Protein AF-A0A183D5G4-F1 (afdb_monomer_lite)

pLDDT: mean 93.51, std 5.03, range [52.97, 98.25]

InterPro domains:
  IPR001079 Galectin, carbohydrate recognition domain [PF00337] (1-53)
  IPR001079 Galectin, carbohydrate recognition domain [PF00337] (61-110)
  IPR001079 Galectin, carbohydrate recognition domain [PS51304] (1-54)
  IPR001079 Galectin, carbohydrate recognition domain [PS51304] (63-111)
  IPR013320 Concanavalin A-like lectin/glucanase domain superfamily [SSF49899] (1-55)
  IPR013320 Concanavalin A-like lectin/glucanase domain superfamily [SSF49899] (58-110)
  IPR044156 Galectin-like [PTHR11346] (1-110)

Organism: NCBI:txid637853

Foldseek 3Di:
DPDDKDWDWDDDQFWIFIDIRNHTDDIGGDPDGPVPDDDDDDDDDDDDPDDDDDDDDADPPHDDADVVRDDDPPDDDDDDDDDDDQKDWDFDAHPVGDTPDIDMDGNVPDD

Radius of gyration: 18.25 Å; chains: 1; bounding box: 45×34×39 Å

Secondary structure (DSSP, 8-state):
------EEEEE-SSEEEEEETTEEEEEEE-SS-GGG-------SS---S-------PPPSS---PPGGGS--TT----------SSB--EEEE-TTS-EEEEE--BGGG--

Sequence (111 aa):
KGEDFDLRIRVHDDKFEIFGNQKEIHVYKTRVNIAAVEYFAVRKDVQLKGVHWGGRYYNLPFETQFPGGYLRAEERVYVYGIPKGDRFEINFLAQNGDILFHFNPRFKEKK

Structure (mmCIF, N/CA/C/O backbone):
data_AF-A0A183D5G4-F1
#
_entry.id   AF-A0A183D5G4-F1
#
loop_
_atom_site.group_PDB
_atom_site.id
_atom_site.type_symbol
_atom_site.label_atom_id
_atom_site.label_alt_id
_atom_site.label_comp_id
_atom_site.label_asym_id
_atom_site.label_entity_id
_atom_site.label_seq_id
_atom_site.pdbx_PDB_ins_code
_atom_site.Cartn_x
_atom_site.Cartn_y
_atom_site.Cartn_z
_atom_site.occupancy
_atom_site.B_iso_or_equiv
_atom_site.auth_seq_id
_atom_site.auth_comp_id
_atom_site.auth_asym_id
_atom_site.auth_atom_id
_atom_site.pdbx_PDB_model_num
ATOM 1 N N . LYS A 1 1 ? -11.380 17.234 15.789 1.00 82.62 1 LYS A N 1
ATOM 2 C CA . LYS A 1 1 ? -12.624 17.128 14.978 1.00 82.62 1 LYS A CA 1
ATOM 3 C C . LYS A 1 1 ? -12.412 17.978 13.736 1.00 82.62 1 LYS A C 1
ATOM 5 O O . LYS A 1 1 ? -11.923 19.081 13.913 1.00 82.62 1 LYS A O 1
ATOM 10 N N . GLY A 1 2 ? -12.745 17.481 12.542 1.00 92.31 2 GLY A N 1
ATOM 11 C CA . GLY A 1 2 ? -12.497 18.191 11.275 1.00 92.31 2 GLY A CA 1
ATOM 12 C C . GLY A 1 2 ? -11.152 17.877 10.607 1.00 92.31 2 GLY A C 1
ATOM 13 O O . GLY A 1 2 ? -10.925 18.338 9.499 1.00 92.31 2 GLY A O 1
ATOM 14 N N . GLU A 1 3 ? -10.303 17.073 11.250 1.00 95.19 3 GLU A N 1
ATOM 15 C CA . GLU A 1 3 ? -9.035 16.610 10.679 1.00 95.19 3 GLU A CA 1
ATOM 16 C C . GLU A 1 3 ? -9.257 15.479 9.673 1.00 95.19 3 GLU A C 1
ATOM 18 O O . GLU A 1 3 ? -10.157 14.647 9.845 1.00 95.19 3 GLU A O 1
ATOM 23 N N . ASP A 1 4 ? -8.384 15.424 8.671 1.00 96.19 4 ASP A N 1
ATOM 24 C CA . ASP A 1 4 ? -8.307 14.303 7.741 1.00 96.19 4 ASP A CA 1
ATOM 25 C C . ASP A 1 4 ? -7.876 13.017 8.459 1.00 96.19 4 ASP A C 1
ATOM 27 O O . ASP A 1 4 ? -7.085 13.031 9.406 1.00 96.19 4 ASP A O 1
ATOM 31 N N . PHE A 1 5 ? -8.368 11.881 7.969 1.00 95.44 5 PHE A N 1
ATOM 32 C CA . PHE A 1 5 ? -7.935 10.568 8.431 1.00 95.44 5 PHE A CA 1
ATOM 33 C C . PHE A 1 5 ? -7.884 9.555 7.284 1.00 95.44 5 PHE A C 1
ATOM 35 O O . PHE A 1 5 ? -8.607 9.664 6.294 1.00 95.44 5 PHE A O 1
ATOM 42 N N . ASP A 1 6 ? -7.040 8.539 7.456 1.00 95.81 6 ASP A N 1
ATOM 43 C CA . ASP A 1 6 ? -6.983 7.327 6.635 1.00 95.81 6 ASP A CA 1
ATOM 44 C C . ASP A 1 6 ? -7.435 6.145 7.501 1.00 95.81 6 ASP A C 1
ATOM 46 O O . ASP A 1 6 ? -6.910 5.931 8.595 1.00 95.81 6 ASP A O 1
ATOM 50 N N . LEU A 1 7 ? -8.432 5.397 7.028 1.00 96.69 7 LEU A N 1
ATOM 51 C CA . LEU A 1 7 ? -8.908 4.173 7.668 1.00 96.69 7 LEU A CA 1
ATOM 52 C C . LEU A 1 7 ? -8.752 3.017 6.684 1.00 96.69 7 LEU A C 1
ATOM 54 O O . LEU A 1 7 ? -9.290 3.066 5.578 1.00 96.69 7 LEU A O 1
ATOM 58 N N . ARG A 1 8 ? -8.055 1.960 7.101 1.00 96.81 8 ARG A N 1
ATOM 59 C CA . ARG A 1 8 ? -7.887 0.738 6.305 1.00 96.81 8 ARG A CA 1
ATOM 60 C C . ARG A 1 8 ? -8.329 -0.463 7.111 1.00 96.81 8 ARG A C 1
ATOM 62 O O . ARG A 1 8 ? -7.995 -0.582 8.285 1.00 96.81 8 ARG A O 1
ATOM 69 N N . ILE A 1 9 ? -9.057 -1.360 6.461 1.00 96.31 9 ILE A N 1
ATOM 70 C CA . ILE A 1 9 ? -9.515 -2.613 7.051 1.00 96.31 9 ILE A CA 1
ATOM 71 C C . ILE A 1 9 ? -9.00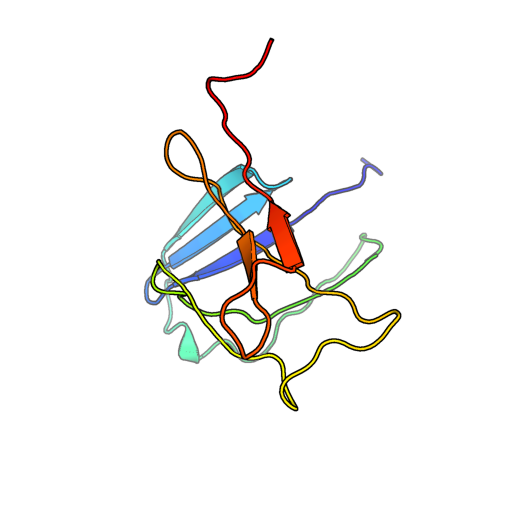4 -3.735 6.156 1.00 96.31 9 ILE A C 1
ATOM 73 O O . ILE A 1 9 ? -9.424 -3.852 5.005 1.00 96.31 9 ILE A O 1
ATOM 77 N N . ARG A 1 10 ? -8.072 -4.540 6.669 1.00 95.81 10 ARG A N 1
ATOM 78 C CA . ARG A 1 10 ? -7.589 -5.744 5.997 1.00 95.81 10 ARG A CA 1
ATOM 79 C C . ARG A 1 10 ? -8.367 -6.947 6.507 1.00 95.81 10 ARG A C 1
ATOM 81 O O . ARG A 1 10 ? -8.496 -7.161 7.709 1.00 95.81 10 ARG A O 1
ATOM 88 N N . VAL A 1 11 ? -8.885 -7.713 5.563 1.00 94.81 11 VAL A N 1
ATOM 89 C CA . VAL A 1 11 ? -9.766 -8.854 5.792 1.00 94.81 11 VAL A CA 1
ATOM 90 C C . VAL A 1 11 ? -8.922 -10.134 5.787 1.00 94.81 11 VAL A C 1
ATOM 92 O O . VAL A 1 11 ? -8.175 -10.373 4.838 1.00 94.81 11 VAL A O 1
ATOM 95 N N . HIS A 1 12 ? -9.028 -10.933 6.848 1.00 94.56 12 HIS A N 1
ATOM 96 C CA . HIS A 1 12 ? -8.448 -12.273 6.980 1.00 94.56 12 HIS A CA 1
ATOM 97 C C . HIS A 1 12 ? -9.563 -13.281 7.266 1.00 94.56 12 HIS A C 1
ATOM 99 O O . HIS A 1 12 ? -10.656 -12.885 7.653 1.00 94.56 12 HIS A O 1
ATOM 105 N N . ASP A 1 13 ? -9.272 -14.574 7.158 1.00 92.00 13 ASP A N 1
ATOM 106 C CA . ASP A 1 13 ? -10.282 -15.627 7.324 1.00 92.00 13 ASP A CA 1
ATOM 107 C C . ASP A 1 13 ? -10.967 -15.608 8.707 1.00 92.00 13 ASP A C 1
ATOM 109 O O . ASP A 1 13 ? -12.142 -15.953 8.813 1.00 92.00 13 ASP A O 1
ATOM 113 N N . ASP A 1 14 ? -10.259 -15.172 9.757 1.00 93.88 14 ASP A N 1
ATOM 114 C CA . ASP A 1 14 ? -10.721 -15.192 11.152 1.00 93.88 14 ASP A CA 1
ATOM 115 C C . ASP A 1 14 ? -10.737 -13.813 11.843 1.00 93.88 14 ASP A C 1
ATOM 117 O O . ASP A 1 14 ? -11.098 -13.694 13.024 1.00 93.88 14 ASP A O 1
ATOM 121 N N . LYS A 1 15 ? -10.319 -12.749 11.148 1.00 95.56 15 LYS A N 1
ATOM 122 C CA . LYS A 1 15 ? -10.157 -11.417 11.748 1.00 95.56 15 LYS A CA 1
ATOM 123 C C . LYS A 1 15 ? -10.150 -10.277 10.732 1.00 95.56 15 LYS A C 1
ATOM 125 O O . LYS A 1 15 ? -9.866 -10.449 9.551 1.00 95.56 15 LYS A O 1
ATOM 130 N N . PHE A 1 16 ? -10.358 -9.072 11.247 1.00 96.44 16 PHE A N 1
ATOM 131 C CA . PHE A 1 16 ? -10.075 -7.818 10.566 1.00 96.44 16 PHE A CA 1
ATOM 132 C C . PHE A 1 16 ? -8.912 -7.110 11.262 1.00 96.44 16 PHE A C 1
ATOM 134 O O . PHE A 1 16 ? -8.966 -6.878 12.471 1.00 96.44 16 PHE A O 1
ATOM 141 N N . GLU A 1 17 ? -7.883 -6.738 10.508 1.00 97.25 17 GLU A N 1
ATOM 142 C CA . GLU A 1 17 ? -6.843 -5.814 10.969 1.00 97.25 17 GLU A CA 1
ATOM 143 C C . GLU A 1 17 ? -7.249 -4.391 10.574 1.00 97.25 17 GLU A C 1
ATOM 145 O O . GLU A 1 17 ? -7.526 -4.114 9.405 1.00 97.25 17 GLU A O 1
ATOM 150 N N . ILE A 1 18 ? -7.323 -3.491 11.552 1.00 97.81 18 ILE A N 1
ATOM 151 C CA . ILE A 1 18 ? -7.801 -2.121 11.372 1.00 97.81 18 ILE A CA 1
ATOM 152 C C . ILE A 1 18 ? -6.636 -1.164 11.596 1.00 97.81 18 ILE A C 1
ATOM 154 O O . ILE A 1 18 ? -6.000 -1.162 12.655 1.00 97.81 18 ILE A O 1
ATOM 158 N N . PHE A 1 19 ? -6.396 -0.314 10.603 1.00 97.69 19 PHE A N 1
ATOM 159 C CA . PHE A 1 19 ? -5.339 0.685 10.606 1.00 97.69 19 PHE A CA 1
ATOM 160 C C . PHE A 1 19 ? -5.948 2.081 10.561 1.00 97.69 19 PHE A C 1
ATOM 162 O O . PHE A 1 19 ? -6.784 2.367 9.705 1.00 97.69 19 PHE A O 1
ATOM 169 N N . GLY A 1 20 ? -5.501 2.946 11.467 1.00 97.31 20 GLY A N 1
ATOM 170 C CA . GLY A 1 20 ? -5.776 4.377 11.447 1.00 97.31 20 GLY A CA 1
ATOM 171 C C . GLY A 1 20 ? -4.492 5.124 11.116 1.00 97.31 20 GLY A C 1
ATOM 172 O O . GLY A 1 20 ? -3.470 4.904 11.768 1.00 97.31 20 GLY A O 1
ATOM 173 N N . ASN A 1 21 ? -4.526 5.988 10.103 1.00 95.69 21 ASN A N 1
ATOM 174 C CA . ASN A 1 21 ? -3.368 6.752 9.632 1.00 95.69 21 ASN A CA 1
ATOM 175 C C . ASN A 1 21 ? -2.137 5.857 9.402 1.00 95.69 21 ASN A C 1
ATOM 177 O O . ASN A 1 21 ? -1.040 6.140 9.879 1.00 95.69 21 ASN A O 1
ATOM 181 N N . GLN A 1 22 ? -2.344 4.743 8.688 1.00 93.38 22 GLN A N 1
ATOM 182 C CA . GLN A 1 22 ? -1.329 3.726 8.365 1.00 93.38 22 GLN A CA 1
ATOM 183 C C . GLN A 1 22 ? -0.702 2.975 9.557 1.00 93.38 22 GLN A C 1
ATOM 185 O O . GLN A 1 22 ? 0.214 2.176 9.358 1.00 93.38 22 GLN A O 1
ATOM 190 N N . LYS A 1 23 ? -1.199 3.166 10.783 1.00 94.62 23 LYS A N 1
ATOM 191 C CA . LYS A 1 23 ? -0.770 2.428 11.978 1.00 94.62 23 LYS A CA 1
ATOM 192 C C . LYS A 1 23 ? -1.860 1.457 12.414 1.00 94.62 23 LYS A C 1
ATOM 194 O O . LYS A 1 23 ? -3.029 1.828 12.434 1.00 94.62 23 LYS A O 1
ATOM 199 N N . GLU A 1 24 ? -1.487 0.233 12.783 1.00 96.12 24 GLU A N 1
ATOM 200 C CA . GLU A 1 24 ? -2.439 -0.717 13.368 1.00 96.12 24 GLU A CA 1
ATOM 201 C C . GLU A 1 24 ? -2.999 -0.136 14.672 1.00 96.12 24 GLU A C 1
ATOM 203 O O . GLU A 1 24 ? -2.244 0.274 15.558 1.00 96.12 24 GLU A O 1
ATOM 208 N N . ILE A 1 25 ? -4.326 -0.068 14.761 1.00 98.12 25 ILE A N 1
ATOM 209 C CA . ILE A 1 25 ? -5.037 0.433 15.942 1.00 98.12 25 ILE A CA 1
ATOM 210 C C . ILE A 1 25 ? -5.887 -0.649 16.599 1.00 98.12 25 ILE A C 1
ATOM 212 O O . ILE A 1 25 ? -6.205 -0.532 17.782 1.00 98.12 25 ILE A O 1
ATOM 216 N N . HIS A 1 26 ? -6.280 -1.687 15.854 1.00 98.25 26 HIS A N 1
ATOM 217 C CA . HIS A 1 26 ? -7.103 -2.756 16.397 1.00 98.25 26 HIS A CA 1
ATOM 218 C C . HIS A 1 26 ? -7.073 -4.030 15.548 1.00 98.25 26 HIS A C 1
ATOM 220 O O . HIS A 1 26 ? -6.934 -3.977 14.328 1.00 98.25 26 HIS A O 1
ATOM 226 N N . VAL A 1 27 ? -7.313 -5.165 16.207 1.00 98.12 27 VAL A N 1
ATOM 227 C CA . VAL A 1 27 ? -7.575 -6.458 15.572 1.00 98.12 27 VAL A CA 1
ATOM 228 C C . VAL A 1 27 ? -8.915 -6.982 16.079 1.00 98.12 27 VAL A C 1
ATOM 230 O O . VAL A 1 27 ? -9.072 -7.252 17.270 1.00 98.12 27 VAL A O 1
ATOM 233 N N . TYR A 1 28 ? -9.878 -7.145 15.174 1.00 96.81 28 TYR A N 1
ATOM 234 C CA . TYR A 1 28 ? -11.220 -7.627 15.493 1.00 96.81 28 TYR A CA 1
ATOM 235 C C . TYR A 1 28 ? -11.399 -9.069 15.016 1.00 96.81 28 TYR A C 1
ATOM 237 O O . TYR A 1 28 ? -11.447 -9.318 13.815 1.00 96.81 28 TYR A O 1
ATOM 245 N N . LYS A 1 29 ? -11.534 -10.024 15.943 1.00 96.75 29 LYS A N 1
ATOM 246 C CA . LYS A 1 29 ? -11.853 -11.422 15.603 1.00 96.75 29 LYS A CA 1
ATOM 247 C C . LYS A 1 29 ? -13.271 -11.532 15.050 1.00 96.75 29 LYS A C 1
ATOM 249 O O . LYS A 1 29 ? -14.213 -11.011 15.652 1.00 96.75 29 LYS A O 1
ATOM 254 N N . THR A 1 30 ? -13.429 -12.224 13.929 1.00 92.69 30 THR A N 1
ATOM 255 C CA . THR A 1 30 ? -14.734 -12.419 13.293 1.00 92.69 30 THR A CA 1
ATOM 256 C C . THR A 1 30 ? -15.649 -13.240 14.195 1.00 92.69 30 THR A C 1
ATOM 258 O O . THR A 1 30 ? -15.229 -14.229 14.791 1.00 92.69 30 THR A O 1
ATOM 261 N N . ARG A 1 31 ? -16.921 -12.843 14.278 1.00 92.44 31 ARG A N 1
ATOM 262 C CA . ARG A 1 31 ? -17.964 -13.574 15.025 1.00 92.44 31 ARG A CA 1
ATOM 263 C C . ARG A 1 31 ? -18.933 -14.327 14.113 1.00 92.44 31 ARG A C 1
ATOM 265 O O . ARG A 1 31 ? -19.790 -15.056 14.595 1.00 92.44 31 ARG A O 1
ATOM 272 N N . VAL A 1 32 ? -18.809 -14.104 12.810 1.00 89.62 32 VAL A N 1
ATOM 273 C CA . VAL A 1 32 ? -19.623 -14.680 11.739 1.00 89.62 32 VAL A CA 1
ATOM 274 C C . VAL A 1 32 ? -18.707 -15.028 10.572 1.00 89.62 32 VAL A C 1
ATOM 276 O O . VAL A 1 32 ? -17.583 -14.528 10.507 1.00 89.62 32 VAL A O 1
ATOM 279 N N . ASN A 1 33 ? -19.190 -15.860 9.649 1.00 90.56 33 ASN A N 1
ATOM 280 C CA . ASN A 1 33 ? -18.461 -16.167 8.423 1.00 90.56 33 ASN A CA 1
ATOM 281 C C . ASN A 1 33 ? -18.230 -14.885 7.611 1.00 90.56 33 ASN A C 1
ATOM 283 O O . ASN A 1 33 ? -19.180 -14.196 7.239 1.00 90.56 33 ASN A O 1
ATOM 287 N N . ILE A 1 34 ? -16.968 -14.585 7.319 1.00 88.81 34 ILE A N 1
ATOM 288 C CA . ILE A 1 34 ? -16.579 -13.371 6.606 1.00 88.81 34 ILE A CA 1
ATOM 289 C C . ILE A 1 34 ? -17.055 -13.352 5.153 1.00 88.81 34 ILE A C 1
ATOM 291 O O . ILE A 1 34 ? -17.318 -12.283 4.610 1.00 88.81 34 ILE A O 1
ATOM 295 N N . ALA A 1 35 ? -17.257 -14.530 4.556 1.00 88.38 35 ALA A N 1
ATOM 296 C CA . ALA A 1 35 ? -17.819 -14.666 3.217 1.00 88.38 35 ALA A CA 1
ATOM 297 C C . ALA A 1 35 ? -19.273 -14.165 3.124 1.00 88.38 35 ALA A C 1
ATOM 299 O O . ALA A 1 35 ? -19.769 -13.957 2.025 1.00 88.38 35 ALA A O 1
ATOM 300 N N . ALA A 1 36 ? -19.951 -13.952 4.259 1.00 89.75 36 ALA A N 1
ATOM 301 C CA . ALA A 1 36 ? -21.294 -13.377 4.296 1.00 89.75 36 ALA A CA 1
ATOM 302 C C . ALA A 1 36 ? -21.307 -11.836 4.190 1.00 89.75 36 ALA A C 1
ATOM 304 O O . ALA A 1 36 ? -22.379 -11.233 4.178 1.00 89.75 36 ALA A O 1
ATOM 305 N N . VAL A 1 37 ? -20.145 -11.171 4.163 1.00 89.00 37 VAL A N 1
ATOM 306 C CA . VAL A 1 37 ? -20.065 -9.711 4.009 1.00 89.00 37 VAL A CA 1
ATOM 307 C C . VAL A 1 37 ? -20.205 -9.342 2.532 1.00 89.00 37 VAL A C 1
ATOM 309 O O . VAL A 1 37 ? -19.265 -9.491 1.760 1.00 89.00 37 VAL A O 1
ATOM 312 N N . GLU A 1 38 ? -21.369 -8.816 2.148 1.00 90.94 38 GLU A N 1
ATOM 313 C CA . GLU A 1 38 ? -21.666 -8.445 0.752 1.00 90.94 38 GLU A CA 1
ATOM 314 C C . GLU A 1 38 ? -21.548 -6.941 0.469 1.00 90.94 38 GLU A C 1
ATOM 316 O O . GLU A 1 38 ? -21.253 -6.531 -0.652 1.00 90.94 38 GLU A O 1
ATOM 321 N N . TYR A 1 39 ? -21.769 -6.101 1.482 1.00 91.62 39 TYR A N 1
ATOM 322 C CA . TYR A 1 39 ? -21.819 -4.650 1.319 1.00 91.62 39 TYR A CA 1
ATOM 323 C C . TYR A 1 39 ? -21.049 -3.945 2.426 1.00 91.62 39 TYR A C 1
ATOM 325 O O . TYR A 1 39 ? -21.030 -4.372 3.581 1.00 91.62 39 TYR A O 1
ATOM 333 N N . PHE A 1 40 ? -20.481 -2.796 2.079 1.00 90.62 40 PHE A N 1
ATOM 334 C CA . PHE A 1 40 ? -19.929 -1.840 3.027 1.00 90.62 40 PHE A CA 1
ATOM 335 C C . PHE A 1 40 ? -20.650 -0.503 2.845 1.00 90.62 40 PHE A C 1
ATOM 337 O O . PHE A 1 40 ? -20.996 -0.113 1.731 1.00 90.62 40 PHE A O 1
ATOM 344 N N . ALA A 1 41 ? -20.890 0.201 3.949 1.00 93.06 41 ALA A N 1
ATOM 345 C CA . ALA A 1 41 ? -21.529 1.506 3.926 1.00 93.06 41 ALA A CA 1
ATOM 346 C C . ALA A 1 41 ? -20.813 2.459 4.880 1.00 93.06 41 ALA A C 1
ATOM 348 O O . ALA A 1 41 ? -20.592 2.135 6.047 1.00 93.06 41 ALA A O 1
ATOM 349 N N . VAL A 1 42 ? -20.528 3.665 4.394 1.00 93.25 42 VAL A N 1
ATOM 350 C CA . VAL A 1 42 ? -20.131 4.805 5.223 1.00 93.25 42 VAL A CA 1
ATOM 351 C C . VAL A 1 42 ? -21.352 5.691 5.406 1.00 93.25 42 VAL A C 1
ATOM 353 O O . VAL A 1 42 ? -22.077 5.963 4.451 1.00 93.25 42 VAL A O 1
ATOM 356 N N . ARG A 1 43 ? -21.618 6.109 6.642 1.00 92.62 43 ARG A N 1
ATOM 357 C CA . ARG A 1 43 ? -22.797 6.908 6.989 1.00 92.62 43 ARG A CA 1
ATOM 358 C C . ARG A 1 43 ? -22.400 8.041 7.927 1.00 92.62 43 ARG A C 1
ATOM 360 O O . ARG A 1 43 ? -21.446 7.891 8.688 1.00 92.62 43 ARG A O 1
ATOM 367 N N . LYS A 1 44 ? -23.231 9.087 7.954 1.00 93.44 44 LYS A N 1
ATOM 368 C CA . LYS A 1 44 ? -23.118 10.263 8.836 1.00 93.44 44 LYS A CA 1
ATOM 369 C C . LYS A 1 44 ? -21.931 11.170 8.481 1.00 93.44 44 LYS A C 1
ATOM 371 O O . LYS A 1 44 ? -21.548 11.255 7.319 1.00 93.44 44 LYS A O 1
ATOM 376 N N . ASP A 1 45 ? -21.424 11.890 9.478 1.00 93.38 45 ASP A N 1
ATOM 377 C CA . ASP A 1 45 ? -20.600 13.089 9.343 1.00 93.38 45 ASP A CA 1
ATOM 378 C C . ASP A 1 45 ? -19.154 12.776 8.933 1.00 93.38 45 ASP A C 1
ATOM 380 O O . ASP A 1 45 ? -18.224 12.828 9.738 1.00 93.38 45 ASP A O 1
ATOM 384 N N . VAL A 1 46 ? -18.967 12.445 7.657 1.00 93.75 46 VAL A N 1
ATOM 385 C CA . VAL A 1 46 ? -17.654 12.296 7.029 1.00 93.75 46 VAL A CA 1
ATOM 386 C C . VAL A 1 46 ? -17.708 12.755 5.577 1.00 93.75 46 VAL A C 1
ATOM 388 O O . VAL A 1 46 ? -18.600 12.380 4.818 1.00 93.75 46 VAL A O 1
ATOM 391 N N . GLN A 1 47 ? -16.721 13.550 5.174 1.00 94.62 47 GLN A N 1
ATOM 392 C CA . GLN A 1 47 ? -16.488 13.859 3.771 1.00 94.62 47 GLN A CA 1
ATOM 393 C C . GLN A 1 47 ? -15.510 12.832 3.197 1.00 94.62 47 GLN A C 1
ATOM 395 O O . GLN A 1 47 ? -14.345 12.785 3.587 1.00 94.62 47 GLN A O 1
ATOM 400 N N . LEU A 1 48 ? -15.979 11.994 2.273 1.00 93.75 48 LEU A N 1
ATOM 401 C CA . LEU A 1 48 ? -15.131 10.999 1.620 1.00 93.75 48 LEU A CA 1
ATOM 402 C C . LEU A 1 48 ? -14.311 11.641 0.499 1.00 93.75 48 LEU A C 1
ATOM 404 O O . LEU A 1 48 ? -14.870 12.182 -0.451 1.00 93.75 48 LEU A O 1
ATOM 408 N N . LYS A 1 49 ? -12.982 11.539 0.596 1.00 94.69 49 LYS A N 1
ATOM 409 C CA . LYS A 1 49 ? -12.050 11.938 -0.477 1.00 94.69 49 LYS A CA 1
ATOM 410 C C . LYS A 1 49 ? -11.741 10.797 -1.447 1.00 94.69 49 LYS A C 1
ATOM 412 O O . LYS A 1 49 ? -11.409 11.042 -2.600 1.00 94.69 49 LYS A O 1
ATOM 417 N N . GLY A 1 50 ? -11.853 9.555 -0.989 1.00 93.31 50 GLY A N 1
ATOM 418 C CA . GLY A 1 50 ? -11.617 8.375 -1.807 1.00 93.31 50 GLY A CA 1
ATOM 419 C C . GLY A 1 50 ? -11.999 7.103 -1.069 1.00 93.31 50 GLY A C 1
ATOM 420 O O . GLY A 1 50 ? -11.885 7.021 0.153 1.00 93.31 50 GLY A O 1
ATOM 421 N N . VAL A 1 51 ? -12.462 6.117 -1.830 1.00 94.25 51 VAL A N 1
ATOM 422 C CA . VAL A 1 51 ? -12.733 4.759 -1.362 1.00 94.25 51 VAL A CA 1
ATOM 423 C C . VAL A 1 51 ? -12.116 3.809 -2.376 1.00 94.25 51 VAL A C 1
ATOM 425 O O . VAL A 1 51 ? -12.314 3.967 -3.577 1.00 94.25 51 VAL A O 1
ATOM 428 N N . HIS A 1 52 ? -11.358 2.835 -1.889 1.00 94.25 52 HIS A N 1
ATOM 429 C CA . HIS A 1 52 ? -10.747 1.799 -2.707 1.00 94.25 52 HIS A CA 1
ATOM 430 C C . HIS A 1 52 ? -10.797 0.479 -1.942 1.00 94.25 52 HIS A C 1
ATOM 432 O O . HIS A 1 52 ? -10.510 0.442 -0.745 1.00 94.25 52 HIS A O 1
ATOM 438 N N . TRP A 1 53 ? -11.140 -0.602 -2.633 1.00 93.62 53 TRP A N 1
ATOM 439 C CA . TRP A 1 53 ? -11.099 -1.960 -2.105 1.00 93.62 53 TRP A CA 1
ATOM 440 C C . TRP A 1 53 ? -10.455 -2.884 -3.134 1.00 93.62 53 TRP A C 1
ATOM 442 O O . TRP A 1 53 ? -10.502 -2.632 -4.335 1.00 93.62 53 TRP A O 1
ATOM 452 N N . GLY A 1 54 ? -9.845 -3.961 -2.655 1.00 93.19 54 GLY A N 1
ATOM 453 C CA . GLY A 1 54 ? -9.150 -4.928 -3.490 1.00 93.19 54 GLY A CA 1
ATOM 454 C C . GLY A 1 54 ? -7.848 -5.371 -2.844 1.00 93.19 54 GLY A C 1
ATOM 455 O O . GLY A 1 54 ? -7.672 -5.287 -1.627 1.00 93.19 54 GLY A O 1
ATOM 456 N N . GLY A 1 55 ? -6.924 -5.829 -3.681 1.00 91.12 55 GLY A N 1
ATOM 457 C CA . GLY A 1 55 ? -5.706 -6.479 -3.224 1.00 91.12 55 GLY A CA 1
ATOM 458 C C . GLY A 1 55 ? -5.944 -7.933 -2.821 1.00 91.12 55 GLY A C 1
ATOM 459 O O . GLY A 1 55 ? -7.055 -8.456 -2.849 1.00 91.12 55 GLY A O 1
ATOM 460 N N . ARG A 1 56 ? -4.846 -8.608 -2.498 1.00 93.50 56 ARG A N 1
ATOM 461 C CA . ARG A 1 56 ? -4.806 -10.016 -2.101 1.00 93.50 56 ARG A CA 1
ATOM 462 C C . ARG A 1 56 ? -3.572 -10.263 -1.243 1.00 93.50 56 ARG A C 1
ATOM 464 O O . ARG A 1 56 ? -2.775 -9.353 -1.007 1.00 93.50 56 ARG A O 1
ATOM 471 N N . TYR A 1 57 ? -3.375 -11.501 -0.807 1.00 93.94 57 TYR A N 1
ATOM 472 C CA . TYR A 1 57 ? -2.066 -11.917 -0.320 1.00 93.94 57 TYR A CA 1
ATOM 473 C C . TYR A 1 57 ? -1.090 -12.002 -1.493 1.00 93.94 57 TYR A C 1
ATOM 475 O O . TYR A 1 57 ? -1.283 -12.783 -2.423 1.00 93.94 57 TYR A O 1
ATOM 483 N N . TYR A 1 58 ? -0.059 -11.163 -1.452 1.00 94.12 58 TYR A N 1
ATOM 484 C CA . TYR A 1 58 ? 1.063 -11.218 -2.380 1.00 94.12 58 TYR A CA 1
ATOM 485 C C . TYR A 1 58 ? 2.200 -11.983 -1.710 1.00 94.12 58 TYR A C 1
ATOM 487 O O . TYR A 1 58 ? 2.697 -11.564 -0.663 1.00 94.12 58 TYR A O 1
ATOM 495 N N . ASN A 1 59 ? 2.592 -13.106 -2.308 1.00 94.38 59 ASN A N 1
ATOM 496 C CA . ASN A 1 59 ? 3.794 -13.822 -1.900 1.00 94.38 59 ASN A CA 1
ATOM 497 C C . ASN A 1 59 ? 5.009 -13.039 -2.393 1.00 94.38 59 ASN A C 1
ATOM 499 O O . ASN A 1 59 ? 5.033 -12.611 -3.544 1.00 94.38 59 ASN A O 1
ATOM 503 N N . LEU A 1 60 ? 5.978 -12.820 -1.504 1.00 93.69 60 LEU A N 1
ATOM 504 C CA . LEU A 1 60 ? 7.218 -12.121 -1.823 1.00 93.69 60 LEU A CA 1
ATOM 505 C C . LEU A 1 60 ? 8.358 -13.139 -2.024 1.00 93.69 60 LEU A C 1
ATOM 507 O O . LEU A 1 60 ? 8.425 -14.094 -1.247 1.00 93.69 60 LEU A O 1
ATOM 511 N N . PRO A 1 61 ? 9.264 -12.931 -3.001 1.00 95.56 61 PRO A N 1
ATOM 512 C CA . PRO A 1 61 ? 9.258 -11.840 -3.981 1.00 95.56 61 PRO A CA 1
ATOM 513 C C . PRO A 1 61 ? 8.071 -11.947 -4.950 1.00 95.56 61 PRO A C 1
ATOM 515 O O . PRO A 1 61 ? 7.644 -13.042 -5.305 1.00 95.56 61 PRO A O 1
ATOM 518 N N . PHE A 1 62 ? 7.516 -10.794 -5.328 1.00 95.44 62 PHE A N 1
ATOM 519 C CA . PHE A 1 62 ? 6.383 -10.711 -6.245 1.00 95.44 62 PHE A CA 1
ATOM 520 C C . PHE A 1 62 ? 6.848 -10.144 -7.582 1.00 95.44 62 PHE A C 1
ATOM 522 O O . PHE A 1 62 ? 7.445 -9.070 -7.620 1.00 95.44 62 PHE A O 1
ATOM 529 N N . GLU A 1 63 ? 6.512 -10.840 -8.662 1.00 95.44 63 GLU A N 1
ATOM 530 C CA . GLU A 1 63 ? 6.786 -10.421 -10.031 1.00 95.44 63 GLU A CA 1
ATOM 531 C C . GLU A 1 63 ? 5.525 -10.600 -10.881 1.00 95.44 63 GLU A C 1
ATOM 533 O O . GLU A 1 63 ? 4.782 -11.572 -10.730 1.00 95.44 63 GLU A O 1
ATOM 538 N N . THR A 1 64 ? 5.255 -9.630 -11.752 1.00 94.50 64 THR A N 1
ATOM 539 C CA . THR A 1 64 ? 4.144 -9.676 -12.705 1.00 94.50 64 THR A CA 1
ATOM 540 C C . THR A 1 64 ? 4.449 -8.789 -13.903 1.00 94.50 64 THR A C 1
ATOM 542 O O . THR A 1 64 ? 5.152 -7.788 -13.780 1.00 94.50 64 THR A O 1
ATOM 545 N N . GLN A 1 65 ? 3.859 -9.115 -15.051 1.00 94.25 65 GLN A N 1
ATOM 546 C CA . GLN A 1 65 ? 3.856 -8.230 -16.213 1.00 94.25 65 GLN A CA 1
ATOM 547 C C . GLN A 1 65 ? 2.766 -7.161 -16.072 1.00 94.25 65 GLN A C 1
ATOM 549 O O . GLN A 1 65 ? 1.721 -7.406 -15.459 1.00 94.25 65 GLN A O 1
ATOM 554 N N . PHE A 1 66 ? 2.991 -5.990 -16.669 1.00 93.00 66 PHE A N 1
ATOM 555 C CA . PHE A 1 66 ? 1.924 -5.013 -16.877 1.00 93.00 66 PHE A CA 1
ATOM 556 C C . PHE A 1 66 ? 0.888 -5.571 -17.862 1.00 93.00 66 PHE A C 1
ATOM 558 O O . PHE A 1 66 ? 1.267 -6.281 -18.800 1.00 93.00 66 PHE A O 1
ATOM 565 N N . P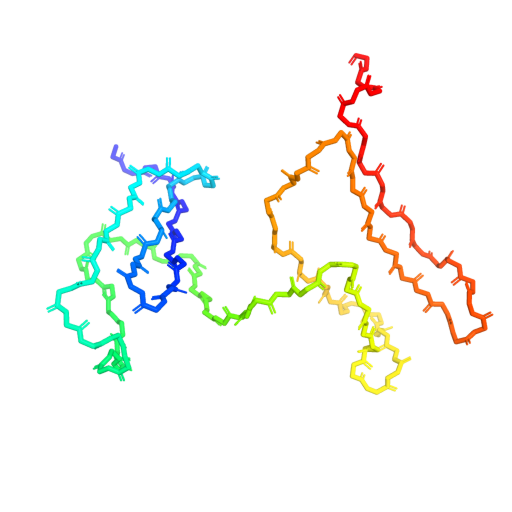RO A 1 67 ? -0.409 -5.259 -17.702 1.00 90.94 67 PRO A N 1
ATOM 566 C CA . PRO A 1 67 ? -1.411 -5.588 -18.710 1.00 90.94 67 PRO A CA 1
ATOM 567 C C . PRO A 1 67 ? -0.988 -5.074 -20.096 1.00 90.94 67 PRO A C 1
ATOM 569 O O . PRO A 1 67 ? -0.680 -3.901 -20.263 1.00 90.94 67 PRO A O 1
ATOM 572 N N . GLY A 1 68 ? -0.932 -5.963 -21.090 1.00 90.94 68 GLY A N 1
ATOM 573 C CA . GLY A 1 68 ? -0.451 -5.628 -22.438 1.00 90.94 68 GLY A CA 1
ATOM 574 C C . GLY A 1 68 ? 1.075 -5.588 -22.601 1.00 90.94 68 GLY A C 1
ATOM 575 O O . GLY A 1 68 ? 1.545 -5.407 -23.718 1.00 90.94 68 GLY A O 1
ATOM 576 N N . GLY A 1 69 ? 1.846 -5.805 -21.532 1.00 92.25 69 GLY A N 1
ATOM 577 C CA . GLY A 1 69 ? 3.306 -5.925 -21.565 1.00 92.25 69 GLY A CA 1
ATOM 578 C C . GLY A 1 69 ? 4.078 -4.605 -21.474 1.00 92.25 69 GLY A C 1
ATOM 579 O O . GLY A 1 69 ? 5.295 -4.617 -21.639 1.00 92.25 69 GLY A O 1
ATOM 580 N N . TYR A 1 70 ? 3.407 -3.478 -21.222 1.00 91.94 70 TYR A N 1
ATOM 581 C CA . TYR A 1 70 ? 4.029 -2.155 -21.109 1.00 91.94 70 TYR A CA 1
ATOM 582 C C . TYR A 1 70 ? 3.235 -1.236 -20.174 1.00 91.94 70 TYR A C 1
ATOM 584 O O . TYR A 1 70 ? 2.066 -1.487 -19.897 1.00 91.94 70 TYR A O 1
ATOM 592 N N . LEU A 1 71 ? 3.885 -0.168 -19.711 1.00 93.00 71 LEU A N 1
ATOM 593 C CA . LEU A 1 71 ? 3.262 0.958 -19.016 1.00 93.00 71 LEU A CA 1
ATOM 594 C C . LEU A 1 71 ? 3.277 2.161 -19.966 1.00 93.00 71 LEU A C 1
ATOM 596 O O . LEU A 1 71 ? 4.332 2.509 -20.502 1.00 93.00 71 LEU A O 1
ATOM 600 N N . ARG A 1 72 ? 2.123 2.776 -20.219 1.00 91.75 72 ARG A N 1
ATOM 601 C CA . ARG A 1 72 ? 2.016 3.952 -21.096 1.00 91.75 72 ARG A CA 1
ATOM 602 C C . ARG A 1 72 ? 2.441 5.218 -20.364 1.00 91.75 72 ARG A C 1
ATOM 604 O O . ARG A 1 72 ? 2.439 5.285 -19.135 1.00 91.75 72 ARG A O 1
ATOM 611 N N . ALA A 1 73 ? 2.759 6.254 -21.139 1.00 92.56 73 ALA A N 1
ATOM 612 C CA . ALA A 1 73 ? 2.882 7.596 -20.587 1.00 92.56 73 ALA A CA 1
ATOM 613 C C . ALA A 1 73 ? 1.608 7.952 -19.800 1.00 92.56 73 ALA A C 1
ATOM 615 O O . ALA A 1 73 ? 0.506 7.596 -20.214 1.00 92.56 73 ALA A O 1
ATOM 616 N N . GLU A 1 74 ? 1.788 8.636 -18.669 1.00 93.88 74 GLU A N 1
ATOM 617 C CA . GLU A 1 74 ? 0.724 9.086 -17.753 1.00 93.88 74 GLU A CA 1
ATOM 618 C C . GLU A 1 74 ? 0.009 7.990 -16.939 1.00 93.88 74 GLU A C 1
ATOM 620 O O . GLU A 1 74 ? -0.711 8.317 -15.989 1.00 93.88 74 GLU A O 1
ATOM 625 N N . GLU A 1 75 ? 0.247 6.704 -17.217 1.00 94.56 75 GLU A N 1
ATOM 626 C CA . GLU A 1 75 ? -0.242 5.620 -16.363 1.00 94.56 75 GLU A CA 1
ATOM 627 C C . GLU A 1 75 ? 0.482 5.599 -15.012 1.00 94.56 75 GLU A C 1
ATOM 629 O O . GLU A 1 75 ? 1.642 5.995 -14.868 1.00 94.56 75 GLU A O 1
ATOM 634 N N . ARG A 1 76 ? -0.233 5.141 -13.980 1.00 93.94 76 ARG A N 1
ATOM 635 C CA . ARG A 1 76 ? 0.238 5.157 -12.593 1.00 93.94 76 ARG A CA 1
ATOM 636 C C . ARG A 1 76 ? 0.196 3.762 -12.001 1.00 93.94 76 ARG A C 1
ATOM 638 O O . ARG A 1 76 ? -0.803 3.058 -12.117 1.00 93.94 76 ARG A O 1
ATOM 645 N N . VAL A 1 77 ? 1.261 3.411 -11.292 1.00 94.56 77 VAL A N 1
ATOM 646 C CA . VAL A 1 77 ? 1.353 2.171 -10.521 1.00 94.56 77 VAL A CA 1
ATOM 647 C C . VAL A 1 77 ? 1.235 2.519 -9.043 1.00 94.56 77 VAL A C 1
ATOM 649 O O . VAL A 1 77 ? 2.055 3.260 -8.504 1.00 94.56 77 VAL A O 1
ATOM 652 N N . TYR A 1 78 ? 0.211 1.980 -8.385 1.00 94.19 78 TYR A N 1
ATOM 653 C CA . TYR A 1 78 ? 0.006 2.140 -6.948 1.00 94.19 78 TYR A CA 1
ATOM 654 C C . TYR A 1 78 ? 0.443 0.869 -6.223 1.00 94.19 78 TYR A C 1
ATOM 656 O O . TYR A 1 78 ? -0.107 -0.206 -6.456 1.00 94.19 78 TYR A O 1
ATOM 664 N N . VAL A 1 79 ? 1.423 0.995 -5.326 1.00 94.25 79 VAL A N 1
ATOM 665 C CA . VAL A 1 79 ? 1.899 -0.108 -4.483 1.00 94.25 79 VAL A CA 1
ATOM 666 C C . VAL A 1 79 ? 1.581 0.211 -3.027 1.00 94.25 79 VAL A C 1
ATOM 668 O O . VAL A 1 79 ? 2.075 1.191 -2.474 1.00 94.25 79 VAL A O 1
ATOM 671 N N . TYR A 1 80 ? 0.759 -0.632 -2.402 1.00 93.06 80 TYR A N 1
ATOM 672 C CA . TYR A 1 80 ? 0.421 -0.539 -0.984 1.00 93.06 80 TYR A CA 1
ATOM 673 C C . TYR A 1 80 ? 1.100 -1.678 -0.227 1.00 93.06 80 TYR A C 1
ATOM 675 O O . TYR A 1 80 ? 0.880 -2.850 -0.527 1.00 93.06 80 TYR A O 1
ATOM 683 N N . GLY A 1 81 ? 1.904 -1.344 0.778 1.00 91.44 81 GLY A N 1
ATOM 684 C CA . GLY A 1 81 ? 2.602 -2.336 1.585 1.00 91.44 81 GLY A CA 1
ATOM 685 C C . GLY A 1 81 ? 3.082 -1.765 2.910 1.00 91.44 81 GLY A C 1
ATOM 686 O O . GLY A 1 81 ? 3.199 -0.552 3.072 1.00 91.44 81 GLY A O 1
ATOM 687 N N . ILE A 1 82 ? 3.355 -2.661 3.856 1.00 91.19 82 ILE A N 1
ATOM 688 C CA . ILE A 1 82 ? 4.019 -2.334 5.118 1.00 91.19 82 ILE A CA 1
ATOM 689 C C . ILE A 1 82 ? 5.460 -2.829 4.981 1.00 91.19 82 ILE A C 1
ATOM 691 O O . ILE A 1 82 ? 5.649 -4.042 4.830 1.00 91.19 82 ILE A O 1
ATOM 695 N N . PRO A 1 83 ? 6.467 -1.940 4.988 1.00 91.69 83 PRO A N 1
ATOM 696 C CA . PRO A 1 83 ? 7.853 -2.362 4.873 1.00 91.69 83 PRO A CA 1
ATOM 697 C C . PRO A 1 83 ? 8.235 -3.252 6.060 1.00 91.69 83 PRO A C 1
ATOM 699 O O . PRO A 1 83 ? 7.888 -2.968 7.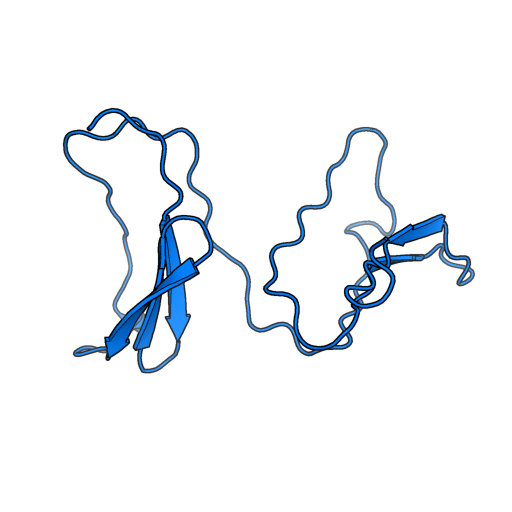206 1.00 91.69 83 PRO A O 1
ATOM 702 N N . LYS A 1 84 ? 8.958 -4.335 5.774 1.00 87.38 84 LYS A N 1
ATOM 703 C CA . LYS A 1 84 ? 9.509 -5.258 6.770 1.00 87.38 84 LYS A CA 1
ATOM 704 C C . LYS A 1 84 ? 11.013 -5.386 6.554 1.00 87.38 84 LYS A C 1
ATOM 706 O O . LYS A 1 84 ? 11.471 -5.360 5.416 1.00 87.38 84 LYS A O 1
ATOM 711 N N . GLY A 1 85 ? 11.761 -5.566 7.639 1.00 91.50 85 GLY A N 1
ATOM 712 C CA . GLY A 1 85 ? 13.221 -5.652 7.593 1.00 91.50 85 GLY A CA 1
ATOM 713 C C . GLY A 1 85 ? 13.900 -4.300 7.353 1.00 91.50 85 GLY A C 1
ATOM 714 O O . GLY A 1 85 ? 13.314 -3.244 7.586 1.00 91.50 85 GLY A O 1
ATOM 715 N N . ASP A 1 86 ? 15.152 -4.346 6.896 1.00 94.94 86 ASP A N 1
ATOM 716 C CA . ASP A 1 86 ? 16.028 -3.167 6.811 1.00 94.94 86 ASP A CA 1
ATOM 717 C C . ASP A 1 86 ? 15.975 -2.437 5.459 1.00 94.94 86 ASP A C 1
ATOM 719 O O . ASP A 1 86 ? 16.450 -1.302 5.349 1.00 94.94 86 ASP A O 1
ATOM 723 N N . ARG A 1 87 ? 15.415 -3.075 4.426 1.00 95.75 87 ARG A N 1
ATOM 724 C CA . ARG A 1 87 ? 15.243 -2.517 3.079 1.00 95.75 87 ARG A CA 1
ATOM 725 C C . ARG A 1 87 ? 14.132 -3.235 2.318 1.00 95.75 87 ARG A C 1
ATOM 727 O O . ARG A 1 87 ? 13.801 -4.372 2.642 1.00 95.75 87 ARG A O 1
ATOM 734 N N . PHE A 1 88 ? 13.634 -2.611 1.259 1.00 96.56 88 PHE A N 1
ATOM 735 C CA . PHE A 1 88 ? 12.826 -3.276 0.234 1.00 96.56 88 PHE A CA 1
ATOM 736 C C . PHE A 1 88 ? 13.135 -2.685 -1.140 1.00 96.56 88 PHE A C 1
ATOM 738 O O . PHE A 1 88 ? 13.779 -1.640 -1.226 1.00 96.56 88 PHE A O 1
ATOM 745 N N . GLU A 1 89 ? 12.693 -3.341 -2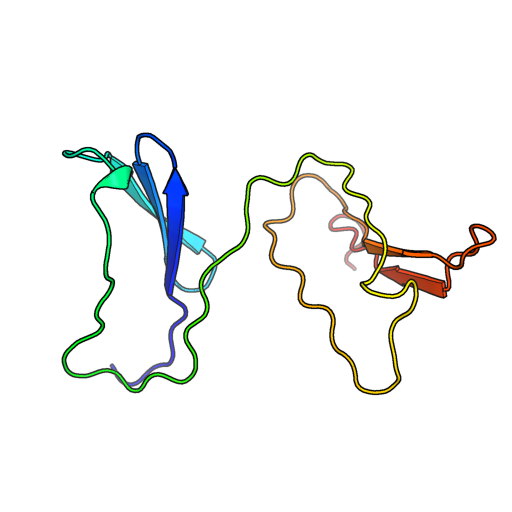.209 1.00 97.00 89 GLU A N 1
ATOM 746 C CA . GLU A 1 89 ? 12.849 -2.821 -3.565 1.00 97.00 89 GLU A CA 1
ATOM 747 C C . GLU A 1 89 ? 11.602 -3.013 -4.424 1.00 97.00 89 GLU A C 1
ATOM 749 O O . GLU A 1 89 ? 10.822 -3.944 -4.219 1.00 97.00 89 GLU A O 1
ATOM 754 N N . ILE A 1 90 ? 11.421 -2.094 -5.369 1.00 97.50 90 ILE A N 1
ATOM 755 C CA . ILE A 1 90 ? 10.431 -2.146 -6.441 1.00 97.50 90 ILE A CA 1
ATOM 756 C C . ILE A 1 90 ? 11.185 -1.841 -7.733 1.00 97.50 90 ILE A C 1
ATOM 758 O O . ILE A 1 90 ? 11.738 -0.749 -7.882 1.00 97.50 90 ILE A O 1
ATOM 762 N N . ASN A 1 91 ? 11.191 -2.806 -8.651 1.00 97.94 91 ASN A N 1
ATOM 763 C CA . ASN A 1 91 ? 11.869 -2.701 -9.938 1.00 97.94 91 ASN A CA 1
ATOM 764 C C . ASN A 1 91 ? 10.845 -2.716 -11.071 1.00 97.94 91 ASN A C 1
ATOM 766 O O . ASN A 1 91 ? 9.942 -3.553 -11.064 1.00 97.94 91 ASN A O 1
ATOM 770 N N . PHE A 1 92 ? 11.008 -1.836 -12.058 1.00 96.69 92 PHE A N 1
ATOM 771 C CA . PHE A 1 92 ? 10.368 -2.007 -13.365 1.00 96.69 92 PHE A CA 1
ATOM 772 C C . PHE A 1 92 ? 11.409 -2.513 -14.348 1.00 96.69 92 PHE A C 1
ATOM 774 O O . PHE A 1 92 ? 12.465 -1.899 -14.507 1.00 96.69 92 PHE A O 1
ATOM 781 N N . LEU A 1 93 ? 11.101 -3.643 -14.975 1.00 95.81 93 LEU A N 1
ATOM 782 C CA . LEU A 1 93 ? 12.004 -4.351 -15.868 1.00 95.81 93 LEU A CA 1
ATOM 783 C C . LEU A 1 93 ? 11.543 -4.193 -17.317 1.00 95.81 93 LEU A C 1
ATOM 785 O O . LEU A 1 93 ? 10.345 -4.242 -17.606 1.00 95.81 93 LEU A O 1
ATOM 789 N N . ALA A 1 94 ? 12.496 -4.024 -18.226 1.00 94.19 94 ALA A N 1
ATOM 790 C CA . ALA A 1 94 ? 12.274 -4.200 -19.652 1.00 94.19 94 ALA A CA 1
ATOM 791 C C . ALA A 1 94 ? 12.188 -5.695 -20.005 1.00 94.19 94 ALA A C 1
ATOM 793 O O . ALA A 1 94 ? 12.604 -6.562 -19.237 1.00 94.19 94 ALA A O 1
ATOM 794 N N . GLN A 1 95 ? 11.690 -6.011 -21.204 1.00 91.19 95 GLN A N 1
ATOM 795 C CA . GLN A 1 95 ? 11.581 -7.402 -21.672 1.00 91.19 95 GLN A CA 1
ATOM 796 C C . GLN A 1 95 ? 12.933 -8.126 -21.766 1.00 91.19 95 GLN A C 1
ATOM 798 O O . GLN A 1 95 ? 12.979 -9.347 -21.662 1.00 91.19 95 GLN A O 1
ATOM 803 N N . ASN A 1 96 ? 14.028 -7.388 -21.952 1.00 94.00 96 ASN A N 1
ATOM 804 C CA . ASN A 1 96 ? 15.390 -7.922 -21.986 1.00 94.00 96 ASN A CA 1
ATOM 805 C C . ASN A 1 96 ? 16.030 -8.066 -20.587 1.00 94.00 96 ASN A C 1
ATOM 807 O O . ASN A 1 96 ? 17.183 -8.476 -20.501 1.00 94.00 96 ASN A O 1
ATOM 811 N N . GLY A 1 97 ? 15.306 -7.738 -19.510 1.00 93.75 97 GLY A N 1
ATOM 812 C CA . GLY A 1 97 ? 15.788 -7.816 -18.128 1.00 93.75 97 GLY A CA 1
ATOM 813 C C . GLY A 1 97 ? 16.434 -6.536 -17.592 1.00 93.75 97 GLY A C 1
ATOM 814 O O . GLY A 1 97 ? 16.783 -6.498 -16.411 1.00 93.75 97 GLY A O 1
ATOM 815 N N . ASP A 1 98 ? 16.563 -5.480 -18.402 1.00 97.38 98 ASP A N 1
ATOM 816 C CA . ASP A 1 98 ? 17.123 -4.210 -17.932 1.00 97.38 98 ASP A CA 1
ATOM 817 C C . ASP A 1 98 ? 16.229 -3.570 -16.862 1.00 97.38 98 ASP A C 1
ATOM 819 O O . ASP A 1 98 ? 15.001 -3.541 -16.985 1.00 97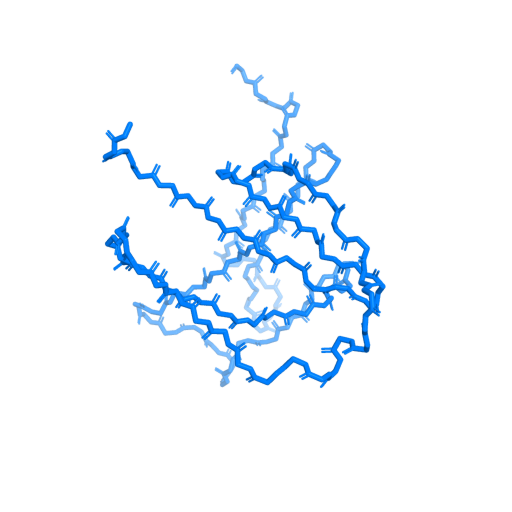.38 98 ASP A O 1
ATOM 823 N N . ILE A 1 99 ? 16.844 -3.000 -15.823 1.00 97.81 99 ILE A N 1
ATOM 824 C CA . ILE A 1 99 ? 16.126 -2.267 -14.776 1.00 97.81 99 ILE A CA 1
ATOM 825 C C . ILE A 1 99 ? 15.894 -0.832 -15.253 1.00 97.81 99 ILE 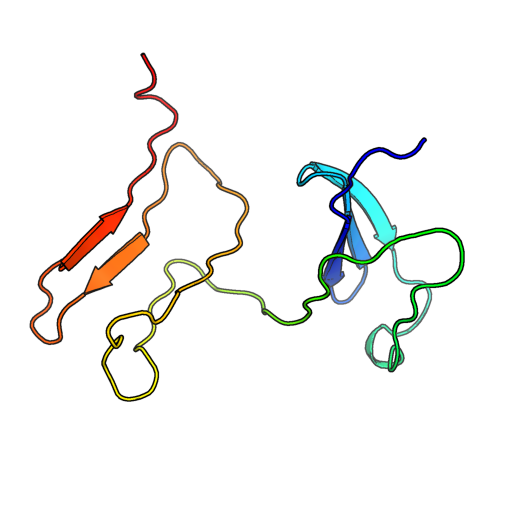A C 1
ATOM 827 O O . ILE A 1 99 ? 16.792 0.007 -15.207 1.00 97.81 99 ILE A O 1
ATOM 831 N N . LEU A 1 100 ? 14.669 -0.545 -15.690 1.00 95.50 100 LEU A N 1
ATOM 832 C CA . LEU A 1 100 ? 14.252 0.784 -16.146 1.00 95.50 100 LEU A CA 1
ATOM 833 C C . LEU A 1 100 ? 13.994 1.744 -14.980 1.00 95.50 100 LEU A C 1
ATOM 835 O O . LEU A 1 100 ? 14.154 2.955 -15.109 1.00 95.50 100 LEU A O 1
ATOM 839 N N . PHE A 1 101 ? 13.576 1.204 -13.837 1.00 96.56 101 PHE A N 1
ATOM 840 C CA . PHE A 1 101 ? 13.343 1.954 -12.610 1.00 96.56 101 PHE A CA 1
ATOM 841 C C . PHE A 1 101 ? 13.696 1.085 -11.409 1.00 96.56 101 PHE A C 1
ATOM 843 O O . PHE A 1 101 ? 13.237 -0.053 -11.321 1.00 96.56 101 PHE A O 1
ATOM 850 N N . HIS A 1 102 ? 14.485 1.634 -10.486 1.00 97.88 102 HIS A N 1
ATOM 851 C CA . HIS A 1 102 ? 14.888 0.981 -9.245 1.00 97.88 102 HIS A CA 1
ATOM 852 C C . HIS A 1 102 ? 14.539 1.878 -8.061 1.00 97.88 102 HIS A C 1
ATOM 854 O O . HIS A 1 102 ? 15.171 2.913 -7.840 1.00 97.88 102 HIS A O 1
ATOM 860 N N . PHE A 1 103 ? 13.543 1.477 -7.279 1.00 97.44 103 PHE A N 1
ATOM 861 C CA . PHE A 1 103 ? 13.214 2.127 -6.018 1.00 97.44 103 PHE A CA 1
ATOM 862 C C . PHE A 1 103 ? 13.605 1.216 -4.865 1.00 97.44 103 PHE A C 1
ATOM 864 O O . PHE A 1 103 ? 12.967 0.189 -4.658 1.00 97.44 103 PHE A O 1
ATOM 871 N N . ASN A 1 104 ? 14.637 1.589 -4.106 1.00 96.94 104 ASN A N 1
ATOM 872 C CA . ASN A 1 104 ? 15.196 0.746 -3.049 1.00 96.94 104 ASN A CA 1
ATOM 873 C C . ASN A 1 104 ? 15.399 1.503 -1.731 1.00 96.94 104 ASN A C 1
ATOM 875 O O . ASN A 1 104 ? 16.521 1.894 -1.409 1.00 96.94 104 ASN A O 1
ATOM 879 N N . PRO A 1 105 ? 14.334 1.730 -0.944 1.00 95.94 105 PRO A N 1
ATOM 880 C CA . PRO A 1 105 ? 14.482 2.320 0.379 1.00 95.94 105 PRO A CA 1
ATOM 881 C C . PRO A 1 105 ? 15.298 1.426 1.314 1.00 95.94 105 PRO A C 1
ATOM 883 O O . PRO A 1 105 ? 15.011 0.237 1.469 1.00 95.94 105 PRO A O 1
ATOM 886 N N . ARG A 1 106 ? 16.289 2.029 1.981 1.00 96.25 106 ARG A N 1
ATOM 887 C CA . ARG A 1 106 ? 17.178 1.377 2.952 1.00 96.25 106 ARG A CA 1
ATOM 888 C C . ARG A 1 106 ? 17.133 2.137 4.271 1.00 96.25 106 ARG A C 1
ATOM 890 O O . ARG A 1 106 ? 17.624 3.257 4.377 1.00 96.25 106 ARG A O 1
ATOM 897 N N . PHE A 1 107 ? 16.513 1.549 5.288 1.00 93.25 107 PHE A N 1
ATOM 898 C CA . PHE A 1 107 ? 16.190 2.259 6.529 1.00 93.25 107 PHE A CA 1
ATOM 899 C C . PHE A 1 107 ? 17.415 2.562 7.395 1.00 93.25 107 PHE A C 1
ATOM 901 O O . PHE A 1 107 ? 17.391 3.529 8.152 1.00 93.25 107 PHE A O 1
ATOM 908 N N . LYS A 1 108 ? 18.483 1.768 7.256 1.00 92.69 108 LYS A N 1
ATOM 909 C CA . LYS A 1 108 ? 19.746 1.928 7.993 1.00 92.69 108 LYS A CA 1
ATOM 910 C C . LYS A 1 108 ? 20.716 2.935 7.373 1.00 92.69 108 LYS A C 1
ATOM 912 O O . LYS A 1 108 ? 21.666 3.327 8.032 1.00 92.69 108 LYS A O 1
ATOM 917 N N . GLU A 1 109 ? 20.487 3.357 6.132 1.00 92.25 109 GLU A N 1
ATOM 918 C CA . GLU A 1 109 ? 21.371 4.297 5.424 1.00 92.25 109 GLU A CA 1
ATOM 919 C C . GLU A 1 109 ? 20.938 5.760 5.601 1.00 92.25 109 GLU A C 1
ATOM 921 O O . GLU A 1 109 ? 21.470 6.661 4.952 1.00 92.25 109 GLU A O 1
ATOM 926 N N . LYS A 1 110 ? 19.964 6.009 6.484 1.00 73.88 110 LYS A N 1
ATOM 927 C CA . LYS A 1 110 ? 19.536 7.363 6.825 1.00 73.88 110 LYS A CA 1
ATOM 928 C C . LYS A 1 110 ? 20.689 8.111 7.502 1.00 73.88 110 LYS A C 1
ATOM 930 O O . LYS A 1 110 ? 21.184 7.665 8.535 1.00 73.88 110 LYS A O 1
ATOM 935 N N . LYS A 1 111 ? 21.090 9.233 6.900 1.00 52.97 111 LYS A N 1
ATOM 936 C CA . LYS A 1 111 ? 21.833 10.302 7.577 1.00 52.97 111 LYS A CA 1
ATOM 937 C C . LYS A 1 111 ? 20.880 11.146 8.410 1.00 52.97 111 LYS A C 1
ATOM 939 O O . LYS A 1 111 ? 19.725 11.321 7.957 1.00 52.97 111 LYS A O 1
#